Protein AF-W2SSS2-F1 (afdb_monomer_lite)

Structure (mmCIF, N/CA/C/O backbone):
data_AF-W2SSS2-F1
#
_entry.id   AF-W2SSS2-F1
#
loop_
_atom_site.group_PDB
_atom_site.id
_atom_site.type_symbol
_atom_site.label_atom_id
_atom_site.label_alt_id
_atom_site.label_comp_id
_atom_site.label_asym_id
_atom_site.label_entity_id
_atom_site.label_seq_id
_atom_site.pdbx_PDB_ins_code
_atom_site.Cartn_x
_atom_site.Cartn_y
_atom_site.Cartn_z
_atom_site.occupancy
_atom_site.B_iso_or_equiv
_atom_site.auth_seq_id
_atom_site.auth_comp_id
_atom_site.auth_asym_id
_atom_site.auth_atom_id
_atom_site.pdbx_PDB_model_num
ATOM 1 N N . MET A 1 1 ? -3.881 -16.103 -24.341 1.00 30.41 1 MET A N 1
ATOM 2 C CA . MET A 1 1 ? -3.719 -16.456 -22.913 1.00 30.41 1 MET A CA 1
ATOM 3 C C . MET A 1 1 ? -2.772 -15.452 -22.270 1.00 30.41 1 MET A C 1
ATO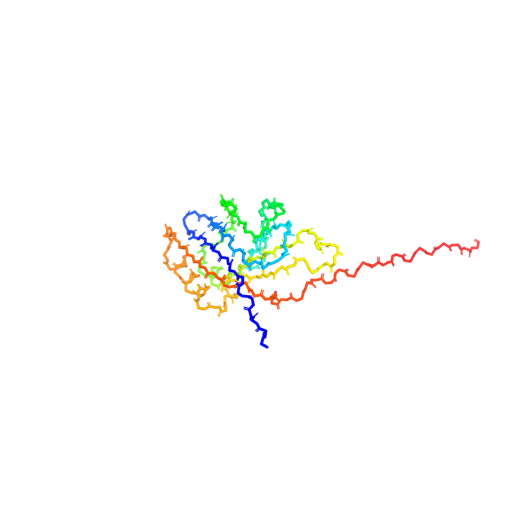M 5 O O . MET A 1 1 ? -1.563 -15.630 -22.341 1.00 30.41 1 MET A O 1
ATOM 9 N N . TYR A 1 2 ? -3.298 -14.362 -21.710 1.00 26.33 2 TYR A N 1
ATOM 10 C CA . TYR A 1 2 ? -2.497 -13.460 -20.883 1.00 26.33 2 TYR A CA 1
ATOM 11 C C . TYR A 1 2 ? -2.359 -14.124 -19.513 1.00 26.33 2 TYR A C 1
ATOM 13 O O . TYR A 1 2 ? -3.341 -14.232 -18.789 1.00 26.33 2 TYR A O 1
ATOM 21 N N . ARG A 1 3 ? -1.171 -14.643 -19.185 1.00 31.27 3 ARG A N 1
ATOM 22 C CA . ARG A 1 3 ? -0.855 -14.990 -17.794 1.00 31.27 3 ARG A CA 1
ATOM 23 C C . ARG A 1 3 ? -0.940 -13.692 -16.995 1.00 31.27 3 ARG A C 1
ATOM 25 O O . ARG A 1 3 ? -0.117 -12.802 -17.216 1.00 31.27 3 ARG A O 1
ATOM 32 N N . GLU A 1 4 ? -1.933 -13.583 -16.120 1.00 33.44 4 GLU A N 1
ATOM 33 C CA . GLU A 1 4 ? -1.963 -12.569 -15.070 1.00 33.44 4 GLU A CA 1
ATOM 34 C C . GLU A 1 4 ? -0.624 -12.638 -14.328 1.00 33.44 4 GLU A C 1
ATOM 36 O O . GLU A 1 4 ? -0.213 -13.690 -13.831 1.00 33.44 4 GLU A O 1
ATOM 41 N N . ARG A 1 5 ? 0.144 -11.548 -14.384 1.00 47.09 5 ARG A N 1
ATOM 42 C CA . ARG A 1 5 ? 1.428 -11.461 -13.692 1.00 47.09 5 ARG A CA 1
ATOM 43 C C . ARG A 1 5 ? 1.122 -11.266 -12.214 1.00 47.09 5 ARG A C 1
ATOM 45 O O . ARG A 1 5 ? 0.791 -10.160 -11.812 1.00 47.09 5 ARG A O 1
ATOM 52 N N . CYS A 1 6 ? 1.228 -12.321 -11.419 1.00 46.09 6 CYS A N 1
ATOM 53 C CA . CYS A 1 6 ? 1.185 -12.190 -9.967 1.00 46.09 6 CYS A CA 1
ATOM 54 C C . CYS A 1 6 ? 2.547 -11.665 -9.493 1.00 46.09 6 CYS A C 1
ATOM 56 O O . CYS A 1 6 ? 3.519 -12.417 -9.417 1.00 46.09 6 CYS A O 1
ATOM 58 N N . GLU A 1 7 ? 2.641 -10.362 -9.243 1.00 63.38 7 GLU A N 1
ATOM 59 C CA . GLU A 1 7 ? 3.727 -9.789 -8.446 1.00 63.38 7 GLU A CA 1
ATOM 60 C C . GLU A 1 7 ? 3.300 -9.843 -6.980 1.00 63.38 7 GLU A C 1
ATOM 62 O O . GLU A 1 7 ? 2.149 -9.543 -6.677 1.00 63.38 7 GLU A O 1
ATOM 67 N N . THR A 1 8 ? 4.187 -10.257 -6.076 1.00 56.75 8 THR A N 1
ATOM 68 C CA . THR A 1 8 ? 3.865 -10.360 -4.650 1.00 56.75 8 THR A CA 1
ATOM 69 C C . THR A 1 8 ? 4.772 -9.488 -3.800 1.00 56.75 8 THR A C 1
ATOM 71 O O . THR A 1 8 ? 5.932 -9.240 -4.139 1.00 56.75 8 THR A O 1
ATOM 74 N N . ILE A 1 9 ? 4.239 -9.058 -2.666 1.00 57.22 9 ILE A N 1
ATOM 75 C CA . ILE A 1 9 ? 4.947 -8.353 -1.613 1.00 57.22 9 ILE A CA 1
ATOM 76 C C . ILE A 1 9 ? 4.799 -9.124 -0.315 1.00 57.22 9 ILE A C 1
ATOM 78 O O . ILE A 1 9 ? 3.680 -9.379 0.120 1.00 57.22 9 ILE A O 1
ATOM 82 N N . ASP A 1 10 ? 5.918 -9.522 0.279 1.00 53.91 10 ASP A N 1
ATOM 83 C CA . ASP A 1 10 ? 5.914 -10.017 1.644 1.00 53.91 10 ASP A CA 1
ATOM 84 C C . ASP A 1 10 ? 6.050 -8.820 2.571 1.00 53.91 10 ASP A C 1
ATOM 86 O O . ASP A 1 10 ? 6.923 -7.978 2.365 1.00 53.91 10 ASP A O 1
ATOM 90 N N . ASP A 1 11 ? 5.215 -8.728 3.593 1.00 56.97 11 ASP A N 1
ATOM 91 C CA . ASP A 1 11 ? 5.343 -7.730 4.638 1.00 56.97 11 ASP A CA 1
ATOM 92 C C . ASP A 1 11 ? 5.278 -8.376 6.025 1.00 56.97 11 ASP A C 1
ATOM 94 O O . ASP A 1 11 ? 4.877 -9.527 6.212 1.00 56.97 11 ASP A O 1
ATOM 98 N N . LYS A 1 12 ? 5.766 -7.640 7.020 1.00 54.69 12 LYS A N 1
ATOM 99 C CA . LYS A 1 12 ? 5.771 -8.069 8.415 1.00 54.69 12 LYS A CA 1
ATOM 100 C C . LYS A 1 12 ? 5.329 -6.912 9.269 1.00 54.69 12 LYS A C 1
ATOM 102 O O . LYS A 1 12 ? 6.038 -5.916 9.242 1.00 54.69 12 LYS A O 1
ATOM 107 N N . PHE A 1 13 ? 4.247 -7.054 10.021 1.00 57.28 13 PHE A N 1
ATOM 108 C CA . PHE A 1 13 ? 3.671 -6.013 10.860 1.00 57.28 13 PHE A CA 1
ATOM 109 C C . PHE A 1 13 ? 3.636 -6.437 12.332 1.00 57.28 13 PHE A C 1
ATOM 111 O O . PHE A 1 13 ? 3.175 -7.525 12.658 1.00 57.28 13 PHE A O 1
ATOM 118 N N . GLU A 1 14 ? 4.078 -5.569 13.241 1.00 53.09 14 GLU A N 1
ATOM 119 C CA . GLU A 1 14 ? 3.912 -5.746 14.689 1.00 53.09 14 GLU A CA 1
ATOM 120 C C . GLU A 1 14 ? 3.245 -4.502 15.283 1.00 53.09 14 GLU A C 1
ATOM 122 O O . GLU A 1 14 ? 3.523 -3.394 14.831 1.00 53.09 14 GLU A O 1
ATOM 127 N N . LYS A 1 15 ? 2.375 -4.680 16.288 1.00 52.62 15 LYS A N 1
ATOM 128 C CA . LYS A 1 15 ? 1.601 -3.597 16.928 1.00 52.62 15 LYS A CA 1
ATOM 129 C C . LYS A 1 15 ? 2.146 -3.149 18.308 1.00 52.62 15 LYS A C 1
ATOM 131 O O . LYS A 1 15 ? 1.492 -2.334 18.954 1.00 52.62 15 LYS A O 1
ATOM 136 N N . SER A 1 16 ? 3.303 -3.648 18.782 1.00 43.66 16 SER A N 1
ATOM 137 C CA . SER A 1 16 ? 4.024 -3.067 19.953 1.00 43.66 16 SER A CA 1
ATOM 138 C C . SER A 1 16 ? 5.300 -2.312 19.581 1.00 43.66 16 SER A C 1
ATOM 140 O O . SER A 1 16 ? 5.637 -1.318 20.216 1.00 43.66 16 SER A O 1
ATOM 142 N N . GLY A 1 17 ? 5.943 -2.712 18.492 1.00 46.91 17 GLY A N 1
ATOM 143 C CA . GLY A 1 17 ? 6.727 -1.871 17.603 1.00 46.91 17 GLY A CA 1
ATOM 144 C C . GLY A 1 17 ? 5.876 -1.394 16.430 1.00 46.91 17 GLY A C 1
ATOM 145 O O . GLY A 1 17 ? 4.652 -1.476 16.466 1.00 46.91 17 GLY A O 1
ATOM 146 N N . ARG A 1 18 ? 6.512 -0.838 15.398 1.00 40.69 18 ARG A N 1
ATOM 147 C CA . ARG A 1 18 ? 5.820 -0.323 14.207 1.00 40.69 18 ARG A CA 1
ATOM 148 C C . ARG A 1 18 ? 6.643 -0.616 12.971 1.00 40.69 18 ARG A C 1
ATOM 150 O O . ARG A 1 18 ? 7.180 0.296 12.376 1.00 40.69 18 ARG A O 1
ATOM 157 N N . PHE A 1 19 ? 6.871 -1.868 12.641 1.00 39.88 19 PHE A N 1
ATOM 158 C CA . PHE A 1 19 ? 7.818 -2.217 11.587 1.00 39.88 19 PHE A CA 1
ATOM 159 C C . PHE A 1 19 ? 7.055 -2.845 10.437 1.00 39.88 19 PHE A C 1
ATOM 161 O O . PHE A 1 19 ? 6.224 -3.699 10.700 1.00 39.88 19 PHE A O 1
ATOM 168 N N . ALA A 1 20 ? 7.324 -2.412 9.204 1.00 39.75 20 ALA A N 1
ATOM 169 C CA . ALA A 1 20 ? 6.929 -3.111 7.984 1.00 39.75 20 ALA A CA 1
ATOM 170 C C . ALA A 1 20 ? 8.163 -3.820 7.394 1.00 39.75 20 ALA A C 1
ATOM 172 O O . ALA A 1 20 ? 8.978 -3.184 6.732 1.00 39.75 20 ALA A O 1
ATOM 173 N N . LYS A 1 21 ? 8.323 -5.116 7.699 1.00 38.69 21 LYS A N 1
ATOM 174 C CA . LYS A 1 21 ? 9.231 -6.108 7.073 1.00 38.69 21 LYS A CA 1
ATOM 175 C C . LYS A 1 21 ? 8.976 -6.339 5.594 1.00 38.69 21 LYS A C 1
ATOM 177 O 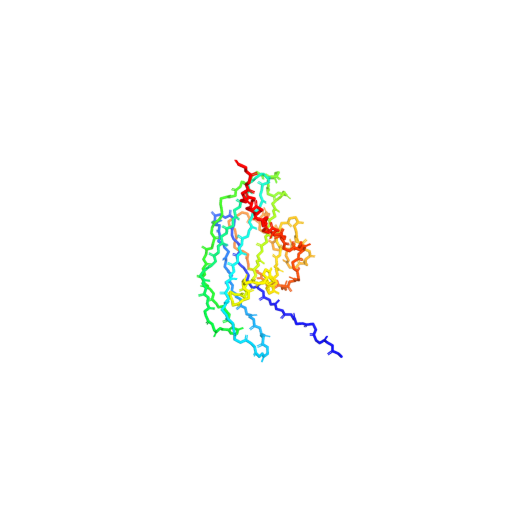O . LYS A 1 21 ? 8.576 -7.456 5.305 1.00 38.69 21 LYS A O 1
ATOM 182 N N . VAL A 1 22 ? 9.187 -5.383 4.693 1.00 40.72 22 VAL A N 1
ATOM 183 C CA . VAL A 1 22 ? 8.881 -5.644 3.279 1.00 40.72 22 VAL A CA 1
ATOM 184 C C . VAL A 1 22 ? 9.997 -6.449 2.591 1.00 40.72 22 VAL A C 1
ATOM 186 O O . VAL A 1 22 ? 11.112 -5.955 2.401 1.00 40.72 22 VAL A O 1
ATOM 189 N N . GLU A 1 23 ? 9.711 -7.692 2.211 1.00 39.41 23 GLU A N 1
ATOM 190 C CA . GLU A 1 23 ? 10.563 -8.542 1.376 1.00 39.41 23 GLU A CA 1
ATOM 191 C C . GLU A 1 23 ? 9.865 -8.699 0.012 1.00 39.41 23 GLU A C 1
ATOM 193 O O . GLU A 1 23 ? 8.809 -9.305 -0.109 1.00 39.41 23 GLU A O 1
ATOM 198 N N . LEU A 1 24 ? 10.383 -8.036 -1.027 1.00 47.09 24 LEU A N 1
ATOM 199 C CA . LEU A 1 24 ? 9.765 -8.059 -2.354 1.00 47.09 24 LEU A CA 1
ATOM 200 C C . LEU A 1 24 ? 10.418 -9.139 -3.213 1.00 47.09 24 LEU A C 1
ATOM 202 O O . LEU A 1 24 ? 11.573 -9.015 -3.630 1.00 47.09 24 LEU A O 1
ATOM 206 N N . SER A 1 25 ? 9.646 -10.155 -3.587 1.00 40.66 25 SER A N 1
ATOM 207 C CA . SER A 1 25 ? 10.037 -11.060 -4.664 1.00 40.66 25 SER A CA 1
ATOM 208 C C . SER A 1 25 ? 9.269 -10.723 -5.933 1.00 40.66 25 SER A C 1
ATOM 210 O O . SER A 1 25 ? 8.152 -11.179 -6.167 1.00 40.66 25 SER A O 1
ATOM 212 N N . ARG A 1 26 ? 9.882 -9.903 -6.789 1.00 45.12 26 ARG A N 1
ATOM 213 C CA . ARG A 1 26 ? 9.395 -9.696 -8.151 1.00 45.12 26 ARG A CA 1
ATOM 214 C C . ARG A 1 26 ? 9.913 -10.842 -9.030 1.00 45.12 26 ARG A C 1
ATOM 216 O O . ARG A 1 26 ? 11.102 -11.130 -9.079 1.00 45.12 26 ARG A O 1
ATOM 223 N N . ARG A 1 27 ? 9.011 -11.520 -9.745 1.00 45.06 27 ARG A N 1
ATOM 224 C CA . ARG A 1 27 ? 9.354 -12.419 -10.863 1.00 45.06 27 ARG A CA 1
ATOM 225 C C . ARG A 1 27 ? 8.974 -11.743 -12.171 1.00 45.06 27 ARG A C 1
ATOM 227 O O . ARG A 1 27 ? 8.027 -12.127 -12.851 1.00 45.06 27 ARG A O 1
ATOM 234 N N . ALA A 1 28 ? 9.721 -10.705 -12.527 1.00 45.16 28 ALA A N 1
ATOM 235 C CA . ALA A 1 28 ? 9.607 -10.122 -13.851 1.00 45.16 28 ALA A CA 1
ATOM 236 C C . ALA A 1 28 ? 10.446 -10.921 -14.834 1.00 45.16 28 ALA A C 1
ATOM 238 O O . ALA A 1 28 ? 11.656 -11.048 -14.673 1.00 45.16 28 ALA A O 1
ATOM 239 N N . SER A 1 29 ? 9.794 -11.423 -15.877 1.00 46.91 29 SER A N 1
ATOM 240 C CA . SER A 1 29 ? 10.450 -12.307 -16.829 1.00 46.91 29 SER A CA 1
ATOM 241 C C . SER A 1 29 ? 11.599 -11.624 -17.596 1.00 46.91 29 SER A C 1
ATOM 243 O O . SER A 1 29 ? 12.466 -12.356 -18.047 1.00 46.91 29 SER A O 1
ATOM 245 N N . TYR A 1 30 ? 11.652 -10.275 -17.731 1.00 49.88 30 TYR A N 1
ATOM 246 C CA . TYR A 1 30 ? 12.621 -9.608 -18.640 1.00 49.88 30 TYR A CA 1
ATOM 247 C C . TYR A 1 30 ? 13.006 -8.123 -18.387 1.00 49.88 30 TYR A C 1
ATOM 249 O O . TYR A 1 30 ? 13.666 -7.545 -19.247 1.00 49.88 30 TYR A O 1
ATOM 257 N N . ARG A 1 31 ? 12.623 -7.441 -17.290 1.00 60.16 31 ARG A N 1
ATOM 258 C CA . ARG A 1 31 ? 12.992 -6.009 -17.103 1.00 60.16 31 ARG A CA 1
ATOM 259 C C . ARG A 1 31 ? 13.678 -5.722 -15.776 1.00 60.16 31 ARG A C 1
ATOM 261 O O . ARG A 1 31 ? 13.014 -5.643 -14.748 1.00 60.16 31 ARG A O 1
ATOM 268 N N . ILE A 1 32 ? 14.986 -5.526 -15.846 1.00 67.94 32 ILE A N 1
ATOM 269 C CA . ILE A 1 32 ? 15.821 -4.887 -14.827 1.00 67.94 32 ILE A CA 1
ATOM 270 C C . ILE A 1 32 ? 15.333 -3.438 -14.664 1.00 67.94 32 ILE A C 1
ATOM 272 O O . ILE A 1 32 ? 15.214 -2.739 -15.665 1.00 67.94 32 ILE A O 1
ATOM 276 N N . THR A 1 33 ? 15.000 -3.009 -13.445 1.00 79.25 33 THR A N 1
ATOM 277 C CA . THR A 1 33 ? 14.637 -1.609 -13.162 1.00 79.25 33 THR A CA 1
ATOM 278 C C . THR A 1 33 ? 15.112 -1.181 -11.771 1.00 79.25 33 THR A C 1
ATOM 280 O O . THR A 1 33 ? 15.506 -2.021 -10.956 1.00 79.25 33 THR A O 1
ATOM 283 N N . ASP A 1 34 ? 15.096 0.124 -11.519 1.00 86.69 34 ASP A N 1
ATOM 284 C CA . ASP A 1 34 ? 15.387 0.727 -10.228 1.00 86.69 34 ASP A CA 1
ATOM 285 C C . ASP A 1 34 ? 14.087 0.823 -9.427 1.00 86.69 34 ASP A C 1
ATOM 287 O O . ASP A 1 34 ? 13.172 1.553 -9.798 1.00 86.69 34 ASP A O 1
ATOM 291 N N . VAL A 1 35 ? 13.991 0.076 -8.330 1.00 84.69 35 VAL A N 1
ATOM 292 C CA . VAL A 1 35 ? 12.747 -0.061 -7.563 1.00 84.69 35 VAL A CA 1
ATOM 293 C C . VAL A 1 35 ? 12.801 0.651 -6.218 1.00 84.69 35 VAL A C 1
ATOM 295 O O . VAL A 1 35 ? 13.819 0.644 -5.518 1.00 84.69 35 VAL A O 1
ATOM 298 N N . CYS A 1 36 ? 11.671 1.233 -5.830 1.00 87.75 36 CYS A N 1
ATOM 299 C CA . CYS A 1 36 ? 11.446 1.871 -4.536 1.00 87.75 36 CYS A CA 1
ATOM 300 C C . CYS A 1 36 ? 10.082 1.451 -3.979 1.00 87.75 36 CYS A C 1
ATOM 302 O O . CYS A 1 36 ? 9.107 1.403 -4.724 1.00 87.75 36 CYS A O 1
ATOM 304 N N . ILE A 1 37 ? 9.991 1.177 -2.679 1.00 86.25 37 ILE A N 1
ATOM 305 C CA . ILE A 1 37 ? 8.710 0.995 -1.993 1.00 86.25 37 ILE A CA 1
ATOM 306 C C . ILE A 1 37 ? 8.321 2.316 -1.346 1.00 86.25 37 ILE A C 1
ATOM 308 O O . ILE A 1 37 ? 9.124 2.920 -0.633 1.00 86.25 37 ILE A O 1
ATOM 312 N N . LYS A 1 38 ? 7.066 2.726 -1.516 1.00 88.56 38 LYS A N 1
ATOM 313 C CA . LYS A 1 38 ? 6.450 3.786 -0.720 1.00 88.56 38 LYS A CA 1
ATOM 314 C C . LYS A 1 38 ? 5.320 3.186 0.105 1.00 88.56 38 LYS A C 1
ATOM 316 O O . LYS A 1 38 ? 4.496 2.432 -0.399 1.00 88.56 38 LYS A O 1
ATOM 321 N N . ILE A 1 39 ? 5.295 3.507 1.391 1.00 88.94 39 ILE A N 1
ATOM 322 C CA . ILE A 1 39 ? 4.222 3.120 2.302 1.00 88.94 39 ILE A CA 1
ATOM 323 C C . ILE A 1 39 ? 3.529 4.401 2.747 1.00 88.94 39 ILE A C 1
ATOM 325 O O . ILE A 1 39 ? 4.160 5.280 3.338 1.00 88.94 39 ILE A O 1
ATOM 329 N N . THR A 1 40 ? 2.235 4.504 2.468 1.00 91.44 40 THR A N 1
ATOM 330 C CA . THR A 1 40 ? 1.388 5.624 2.876 1.00 91.44 40 THR A CA 1
ATOM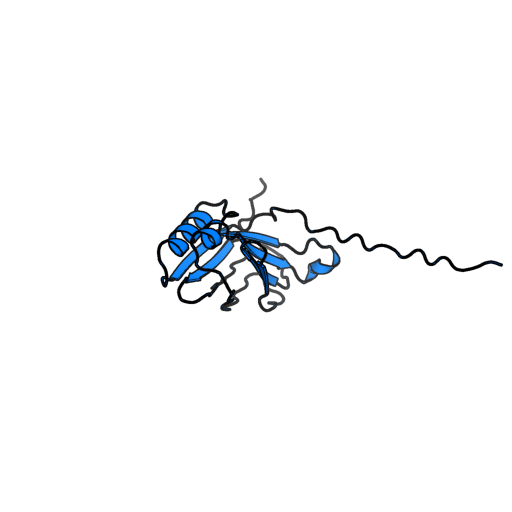 331 C C . THR A 1 40 ? 0.354 5.136 3.877 1.00 91.44 40 THR A C 1
ATOM 333 O O . THR A 1 40 ? -0.445 4.255 3.573 1.00 91.44 40 THR A O 1
ATOM 336 N N . MET A 1 41 ? 0.358 5.727 5.068 1.00 89.56 41 MET A N 1
ATOM 337 C CA . MET A 1 41 ? -0.634 5.493 6.113 1.00 89.56 41 MET A CA 1
ATOM 338 C C . MET A 1 41 ? -1.499 6.740 6.294 1.00 89.56 41 MET A C 1
ATOM 340 O O . MET A 1 41 ? -0.972 7.847 6.419 1.00 89.56 41 MET A O 1
ATOM 344 N N . ILE A 1 42 ? -2.815 6.545 6.355 1.00 91.62 42 ILE A N 1
ATOM 345 C CA . ILE A 1 42 ? -3.810 7.593 6.583 1.00 91.62 42 ILE A CA 1
ATOM 346 C C . ILE A 1 42 ? -4.675 7.203 7.788 1.00 91.62 42 ILE A C 1
ATOM 348 O O . ILE A 1 42 ? -5.238 6.106 7.824 1.00 91.62 42 ILE A O 1
ATOM 352 N N . GLN A 1 43 ? -4.774 8.104 8.766 1.00 88.25 43 GLN A N 1
ATOM 353 C CA . GLN A 1 43 ? -5.638 8.004 9.947 1.00 88.25 43 GLN A CA 1
ATOM 354 C C . GLN A 1 43 ? -6.323 9.353 10.185 1.00 88.25 43 GLN A C 1
ATOM 356 O O . GLN A 1 43 ? -5.667 10.325 10.572 1.00 88.25 43 GLN A O 1
ATOM 361 N N . GLY A 1 44 ? -7.625 9.425 9.897 1.00 84.88 44 GLY A N 1
ATOM 362 C CA . GLY A 1 44 ? -8.361 10.689 9.912 1.00 84.88 44 GLY A CA 1
ATOM 363 C C . GLY A 1 44 ? -7.701 11.718 8.989 1.00 84.88 44 GLY A C 1
ATOM 364 O O . GLY A 1 44 ? -7.545 11.474 7.795 1.00 84.88 44 GLY A O 1
ATOM 365 N N . GLU A 1 45 ? -7.277 12.844 9.560 1.00 85.19 45 GLU A N 1
ATOM 366 C CA . GLU A 1 45 ? -6.604 13.943 8.851 1.00 85.19 45 GLU A CA 1
ATOM 367 C C . GLU A 1 45 ? -5.082 13.749 8.723 1.00 85.19 45 GLU A C 1
ATOM 369 O O . GLU A 1 45 ? -4.408 14.500 8.019 1.00 85.19 45 GLU A O 1
ATOM 374 N N . LYS A 1 46 ? -4.502 12.753 9.407 1.00 87.69 46 LYS A N 1
ATOM 375 C CA . LYS A 1 46 ? -3.055 12.518 9.392 1.00 87.69 46 LYS A CA 1
ATOM 376 C C . LYS A 1 46 ? -2.678 11.583 8.255 1.00 87.69 46 LYS A C 1
ATOM 378 O O . LYS A 1 46 ? -3.070 10.418 8.250 1.00 87.69 46 LYS A O 1
ATOM 383 N N . GLN A 1 47 ? -1.815 12.068 7.369 1.00 92.50 47 GLN A N 1
ATOM 384 C CA . GLN A 1 47 ? -1.172 11.274 6.328 1.00 92.50 47 GLN A CA 1
ATOM 385 C C . GLN A 1 47 ? 0.341 11.230 6.557 1.00 92.50 47 GLN A C 1
ATOM 387 O O . GLN A 1 47 ? 0.986 12.255 6.763 1.00 92.50 47 GLN A O 1
ATOM 392 N N . GLN A 1 48 ? 0.917 10.031 6.518 1.00 89.38 48 GLN A N 1
ATOM 393 C CA . GLN A 1 48 ? 2.360 9.815 6.574 1.00 89.38 48 GLN A CA 1
ATOM 394 C C . GLN A 1 48 ? 2.776 8.924 5.410 1.00 89.38 48 GLN A C 1
ATOM 396 O O . GLN A 1 48 ? 2.294 7.801 5.295 1.00 89.38 48 GLN A O 1
ATOM 401 N N . THR A 1 49 ? 3.710 9.402 4.591 1.00 92.19 49 THR A N 1
ATOM 402 C CA . THR A 1 49 ? 4.342 8.608 3.533 1.00 92.19 49 THR A CA 1
ATOM 403 C C . THR A 1 49 ? 5.807 8.403 3.882 1.00 92.19 49 THR A C 1
ATOM 405 O O . THR A 1 49 ? 6.511 9.361 4.199 1.00 92.19 49 THR A O 1
ATOM 408 N N . LYS A 1 50 ? 6.275 7.157 3.831 1.00 88.81 50 LYS A N 1
ATOM 409 C CA . LYS A 1 50 ? 7.690 6.813 3.988 1.00 88.81 50 LYS A CA 1
ATOM 410 C C . LYS A 1 50 ? 8.143 5.943 2.832 1.00 88.81 50 LYS A C 1
ATOM 412 O O . LYS A 1 50 ? 7.431 5.026 2.434 1.00 88.81 50 LYS A O 1
ATOM 417 N N . SER A 1 51 ? 9.332 6.236 2.328 1.00 89.38 51 SER A N 1
ATOM 418 C CA . SER A 1 51 ? 9.938 5.527 1.205 1.00 89.38 51 SER A CA 1
ATOM 419 C C . SER A 1 51 ? 11.112 4.687 1.688 1.00 89.38 51 SER A C 1
ATOM 421 O O . SER A 1 51 ? 11.833 5.098 2.600 1.00 89.38 51 SER A O 1
ATOM 423 N N . SER A 1 52 ? 11.316 3.533 1.066 1.00 86.50 52 SER A N 1
ATOM 424 C CA . SER A 1 52 ? 12.540 2.750 1.209 1.00 86.50 52 SER A CA 1
ATOM 425 C C . SER A 1 52 ? 13.704 3.412 0.469 1.00 86.50 52 SER A C 1
ATOM 427 O O . SER A 1 52 ? 13.527 4.379 -0.282 1.00 86.50 52 SER A O 1
ATOM 429 N N . ARG A 1 53 ? 14.902 2.831 0.587 1.00 85.69 53 ARG A N 1
ATOM 430 C CA . ARG A 1 53 ? 15.977 3.116 -0.379 1.00 85.69 53 ARG A CA 1
ATOM 431 C C . ARG A 1 53 ? 15.565 2.736 -1.806 1.00 85.69 53 ARG A C 1
ATOM 433 O O . ARG A 1 53 ? 14.592 2.015 -2.011 1.00 85.69 53 ARG A O 1
ATOM 440 N N . VAL A 1 54 ? 16.337 3.170 -2.798 1.00 88.94 54 VAL A N 1
ATOM 441 C CA . VAL A 1 54 ? 16.194 2.692 -4.180 1.00 88.94 54 VAL A CA 1
ATOM 442 C C . VAL A 1 54 ? 17.141 1.514 -4.392 1.00 88.94 54 VAL A C 1
ATOM 444 O O . VAL A 1 54 ? 18.342 1.639 -4.149 1.00 88.94 54 VAL A O 1
ATOM 447 N N . LEU A 1 55 ? 16.619 0.377 -4.851 1.00 83.31 55 LEU A N 1
ATOM 448 C CA . LEU A 1 55 ? 17.436 -0.755 -5.284 1.00 83.31 55 LEU A CA 1
ATOM 449 C C . LEU A 1 55 ? 17.567 -0.709 -6.798 1.00 83.31 55 LEU A C 1
ATOM 451 O O . LEU A 1 55 ? 16.582 -0.864 -7.517 1.00 83.31 55 LEU A O 1
ATOM 455 N N . LYS A 1 56 ? 18.788 -0.460 -7.269 1.00 85.88 56 LYS A N 1
ATOM 456 C CA . LYS A 1 56 ? 19.056 -0.282 -8.691 1.00 85.88 56 LYS A CA 1
ATOM 457 C C . LYS A 1 56 ? 19.115 -1.609 -9.426 1.00 85.88 56 LYS A C 1
ATOM 459 O O . LYS A 1 56 ? 19.626 -2.590 -8.891 1.00 85.88 56 LYS A O 1
ATOM 464 N N . SER A 1 57 ? 18.667 -1.588 -10.675 1.00 82.44 57 SER A N 1
ATOM 465 C CA . SER A 1 57 ? 18.883 -2.637 -11.664 1.00 82.44 57 SER A CA 1
ATOM 466 C C . SER A 1 57 ? 18.614 -4.046 -11.133 1.00 82.44 57 SER A C 1
ATOM 468 O O . SER A 1 57 ? 19.440 -4.947 -11.275 1.00 82.44 57 SER A O 1
ATOM 470 N N . THR A 1 58 ? 17.436 -4.249 -10.547 1.00 73.50 58 THR A N 1
ATOM 471 C CA . THR A 1 58 ? 17.062 -5.546 -9.987 1.00 73.50 58 THR A CA 1
ATOM 472 C C . THR A 1 58 ? 15.771 -6.100 -10.581 1.00 73.50 58 THR A C 1
ATOM 474 O O . THR A 1 58 ? 14.860 -5.376 -10.993 1.00 73.50 58 THR A O 1
ATOM 477 N N . THR A 1 59 ? 15.698 -7.427 -10.636 1.00 67.00 59 THR A N 1
ATOM 478 C CA . THR A 1 59 ? 14.471 -8.176 -10.904 1.00 67.00 59 THR A CA 1
ATOM 479 C C . THR A 1 59 ? 13.797 -8.652 -9.621 1.00 67.00 59 THR A C 1
ATOM 481 O O . THR A 1 59 ? 12.592 -8.852 -9.674 1.00 67.00 59 THR A O 1
ATOM 484 N N . THR A 1 60 ? 14.524 -8.735 -8.496 1.00 67.25 60 THR A N 1
ATOM 485 C CA . THR A 1 60 ? 14.065 -9.209 -7.174 1.00 67.25 60 THR A CA 1
ATOM 486 C C . THR A 1 60 ? 14.634 -8.305 -6.074 1.00 67.25 60 THR A C 1
ATOM 488 O O . THR A 1 60 ? 15.845 -8.110 -5.989 1.00 67.25 60 THR A O 1
ATOM 491 N N . ALA A 1 61 ? 13.796 -7.734 -5.211 1.00 69.38 61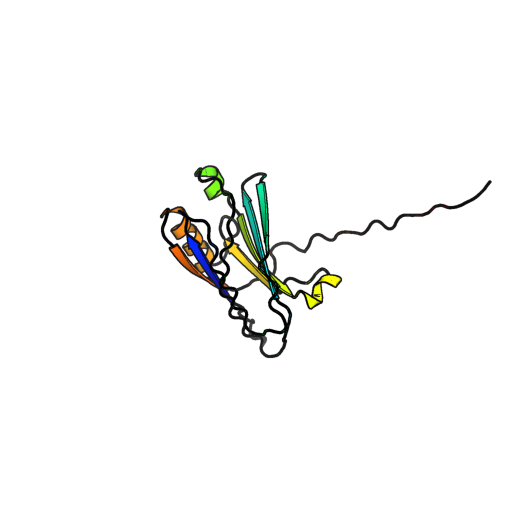 ALA A N 1
ATOM 492 C CA . ALA A 1 61 ? 14.184 -6.602 -4.374 1.00 69.38 61 ALA A CA 1
ATOM 493 C C . ALA A 1 61 ? 14.046 -6.916 -2.876 1.00 69.38 61 ALA A C 1
ATOM 495 O O . ALA A 1 61 ? 12.968 -6.872 -2.302 1.00 69.38 61 ALA A O 1
ATOM 496 N N . VAL A 1 62 ? 15.155 -7.202 -2.197 1.00 75.56 62 VAL A N 1
ATOM 497 C CA . VAL A 1 62 ? 15.134 -7.472 -0.751 1.00 75.56 62 VAL A CA 1
ATOM 498 C C . VAL A 1 62 ? 15.589 -6.229 0.008 1.00 75.56 62 VAL A C 1
ATOM 500 O O . VAL A 1 62 ? 16.761 -5.851 -0.036 1.00 75.56 62 VAL A O 1
ATOM 503 N N . TYR A 1 63 ? 14.661 -5.578 0.713 1.00 71.75 63 TYR A N 1
ATOM 504 C CA . TYR A 1 63 ? 14.948 -4.330 1.421 1.00 71.75 63 TYR A CA 1
ATOM 505 C C . TYR A 1 63 ? 15.507 -4.574 2.821 1.00 71.75 63 TYR A C 1
ATOM 507 O O . TYR A 1 63 ? 16.493 -3.939 3.190 1.00 71.75 63 TYR A O 1
ATOM 515 N N . ASN A 1 64 ? 14.947 -5.529 3.577 1.00 73.69 64 ASN A N 1
ATOM 516 C CA . ASN A 1 64 ? 15.298 -5.745 4.991 1.00 73.69 64 ASN A CA 1
ATOM 517 C C . ASN A 1 64 ? 15.255 -4.440 5.815 1.00 73.69 64 ASN A C 1
ATOM 519 O O . ASN A 1 64 ? 16.028 -4.255 6.752 1.00 73.69 64 ASN A O 1
ATOM 523 N N . GLU A 1 65 ? 14.356 -3.527 5.448 1.00 69.56 65 GLU A N 1
ATOM 5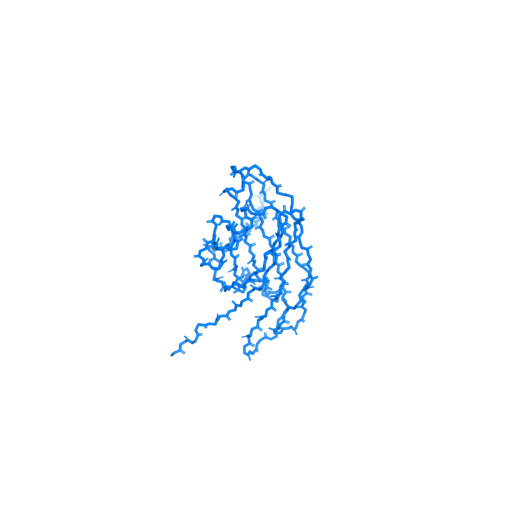24 C CA . GLU A 1 65 ? 14.180 -2.228 6.091 1.00 69.56 65 GLU A CA 1
ATOM 525 C C . GLU A 1 65 ? 12.928 -2.251 6.949 1.00 69.56 65 GLU A C 1
ATOM 527 O O . GLU A 1 65 ? 11.915 -2.827 6.566 1.00 69.56 65 GLU A O 1
ATOM 532 N N . ALA A 1 66 ? 13.006 -1.618 8.113 1.00 69.06 66 ALA A N 1
ATOM 533 C CA . ALA A 1 66 ? 11.901 -1.543 9.046 1.00 69.06 66 ALA A CA 1
ATOM 534 C C . ALA A 1 66 ? 11.348 -0.110 9.037 1.00 69.06 66 ALA A C 1
ATOM 536 O O . ALA A 1 66 ? 11.985 0.820 9.534 1.00 69.06 66 ALA A O 1
ATOM 537 N N . VAL A 1 67 ? 10.171 0.085 8.440 1.00 72.19 67 VAL A N 1
ATOM 538 C CA . VAL A 1 67 ? 9.546 1.413 8.314 1.00 72.19 67 VAL A CA 1
ATOM 539 C C . VAL A 1 67 ? 8.568 1.657 9.463 1.00 72.19 67 VAL A C 1
ATOM 541 O O . VAL A 1 67 ? 7.644 0.870 9.638 1.00 72.19 67 VAL A O 1
ATOM 544 N N . MET A 1 68 ? 8.753 2.761 10.205 1.00 71.12 68 MET A N 1
ATOM 545 C CA . MET A 1 68 ? 7.943 3.120 11.384 1.00 71.12 68 MET A CA 1
ATOM 546 C C . MET A 1 68 ? 7.008 4.308 11.176 1.00 71.12 68 MET A C 1
ATOM 548 O O . MET A 1 68 ? 7.468 5.374 10.788 1.00 71.12 68 MET A O 1
ATOM 552 N N . PHE A 1 69 ? 5.729 4.189 11.540 1.00 77.94 69 PHE A N 1
ATOM 553 C CA . PHE A 1 69 ? 4.722 5.261 11.412 1.00 77.94 69 PHE A CA 1
ATOM 554 C C . PHE A 1 69 ? 4.160 5.695 12.752 1.00 77.94 69 PHE A C 1
ATOM 556 O O . PHE A 1 69 ? 3.900 4.847 13.576 1.00 77.94 69 PHE A O 1
ATOM 563 N N . LEU A 1 70 ? 3.921 6.973 13.031 1.00 75.94 70 LEU A N 1
ATOM 564 C CA . LEU A 1 70 ? 3.182 7.368 14.245 1.00 75.94 70 LEU A CA 1
ATOM 565 C C . LEU A 1 70 ? 1.691 7.104 14.066 1.00 75.94 70 LEU A C 1
ATOM 567 O O . LEU A 1 70 ? 1.044 7.857 13.353 1.00 75.94 70 LEU A O 1
ATOM 571 N N . PHE A 1 71 ? 1.154 6.059 14.701 1.00 75.19 71 PHE A N 1
ATOM 572 C CA . PHE A 1 71 ? -0.267 5.718 14.601 1.00 75.19 71 PHE A CA 1
ATOM 573 C C . PHE A 1 71 ? -0.996 5.889 15.938 1.00 75.19 71 PHE A C 1
ATOM 575 O O . PHE A 1 71 ? -0.427 5.668 17.009 1.00 75.19 71 PHE A O 1
ATOM 582 N N . ASN A 1 72 ? -2.257 6.307 15.863 1.00 80.19 72 ASN A N 1
ATOM 583 C CA . ASN A 1 72 ? -3.173 6.375 16.990 1.00 80.19 72 ASN A CA 1
ATOM 584 C C . ASN A 1 72 ? -3.774 4.984 17.242 1.00 80.19 72 ASN A C 1
ATOM 586 O O . ASN A 1 72 ? -4.248 4.326 16.315 1.00 80.19 72 ASN A O 1
ATOM 590 N N . THR A 1 73 ? -3.735 4.539 18.497 1.00 81.00 73 THR A N 1
ATOM 591 C CA . THR A 1 73 ? -4.151 3.198 18.931 1.00 81.00 73 THR A CA 1
ATOM 592 C C . THR A 1 73 ? -5.603 3.124 19.397 1.00 81.00 73 THR A C 1
ATOM 594 O O . THR A 1 73 ? -6.072 2.036 19.735 1.00 81.00 73 THR A O 1
ATOM 597 N N . THR A 1 74 ? -6.328 4.247 19.427 1.00 85.25 74 THR A N 1
ATOM 598 C CA . THR A 1 74 ? -7.760 4.237 19.744 1.00 85.25 74 THR A CA 1
ATOM 599 C C . THR A 1 74 ? -8.518 3.393 18.725 1.00 85.25 74 THR A C 1
ATOM 601 O O . THR A 1 74 ? -8.237 3.441 17.529 1.00 85.25 74 THR A O 1
ATOM 604 N N . LYS A 1 75 ? -9.506 2.623 19.197 1.00 83.94 75 LYS A N 1
ATOM 605 C CA . LYS A 1 75 ? -10.275 1.702 18.348 1.00 83.94 75 LYS A CA 1
ATOM 606 C C . LYS A 1 75 ? -10.858 2.395 17.112 1.00 83.94 75 LYS A C 1
ATOM 608 O O . LYS A 1 75 ? -10.693 1.899 16.010 1.00 83.94 75 LYS A O 1
ATOM 613 N N . LYS A 1 76 ? -11.431 3.588 17.294 1.00 88.25 76 LYS A N 1
ATOM 614 C CA . LYS A 1 76 ? -11.974 4.414 16.207 1.00 88.25 76 LYS A CA 1
ATOM 615 C C . LYS A 1 76 ? -10.947 4.689 15.100 1.00 88.25 76 LYS A C 1
ATOM 617 O O . LYS A 1 76 ? -11.263 4.538 13.927 1.00 88.25 76 LYS A O 1
ATOM 622 N N . GLU A 1 77 ? -9.735 5.101 15.467 1.00 86.62 77 GLU A N 1
ATOM 623 C CA . GLU A 1 77 ? -8.681 5.435 14.500 1.00 86.62 77 GLU A CA 1
ATOM 624 C C . GLU A 1 77 ? -8.104 4.184 13.838 1.00 86.62 77 GLU A C 1
ATOM 626 O O . GLU A 1 77 ? -7.858 4.176 12.634 1.00 86.62 77 GLU A O 1
ATOM 631 N N . VAL A 1 78 ? -7.933 3.104 14.604 1.00 85.88 78 VAL A N 1
ATOM 632 C CA . VAL A 1 78 ? -7.494 1.803 14.082 1.00 85.88 78 VAL A CA 1
ATOM 633 C C . VAL A 1 78 ? -8.494 1.273 13.052 1.00 85.88 78 VAL A C 1
ATOM 635 O O . VAL A 1 78 ? -8.091 0.913 11.949 1.00 85.88 78 VAL A O 1
ATOM 638 N N . ASP A 1 79 ? -9.790 1.307 13.359 1.00 87.94 79 ASP A N 1
ATOM 639 C CA . ASP A 1 79 ? -10.850 0.831 12.464 1.00 87.94 79 ASP A CA 1
ATOM 640 C C . ASP A 1 79 ? -10.959 1.685 11.184 1.00 87.94 79 ASP A C 1
ATOM 642 O O . ASP A 1 79 ? -11.354 1.179 10.138 1.00 87.94 79 ASP A O 1
ATOM 646 N N . ALA A 1 80 ? -10.563 2.963 11.239 1.00 90.25 80 ALA A N 1
ATOM 647 C CA . ALA A 1 80 ? -10.547 3.882 10.096 1.00 90.25 80 ALA A CA 1
ATOM 648 C C . ALA A 1 80 ? -9.201 3.935 9.343 1.00 90.25 80 ALA A C 1
ATOM 650 O O . ALA A 1 80 ? -9.067 4.683 8.370 1.00 90.25 80 ALA A O 1
ATOM 651 N N . THR A 1 81 ? -8.192 3.180 9.786 1.00 90.06 81 THR A N 1
ATOM 652 C CA . THR A 1 81 ? -6.836 3.255 9.230 1.00 90.06 81 THR A CA 1
ATOM 653 C C . THR A 1 81 ? -6.804 2.742 7.793 1.00 90.06 81 THR A C 1
ATOM 655 O O . THR A 1 81 ? -7.386 1.707 7.469 1.00 90.06 81 THR A O 1
ATOM 658 N N . LYS A 1 82 ? -6.073 3.447 6.928 1.00 92.19 82 LYS A N 1
ATOM 659 C CA . LYS A 1 82 ? -5.781 3.027 5.554 1.00 92.19 82 LYS A CA 1
ATOM 660 C C . LYS A 1 82 ? -4.276 2.946 5.378 1.00 92.19 82 LYS A C 1
ATOM 662 O O . LYS A 1 82 ? -3.580 3.918 5.666 1.00 92.19 82 LYS A O 1
ATOM 667 N N . ILE A 1 83 ? -3.776 1.818 4.891 1.00 89.50 83 ILE A N 1
ATOM 668 C CA . ILE A 1 83 ? -2.363 1.658 4.547 1.00 89.50 83 ILE A CA 1
ATOM 669 C C . ILE A 1 83 ? -2.290 1.223 3.091 1.00 89.50 83 ILE A C 1
ATOM 671 O O . ILE A 1 83 ? -2.935 0.259 2.689 1.00 89.50 83 ILE A O 1
ATOM 675 N N . THR A 1 84 ? -1.509 1.955 2.307 1.00 91.19 84 THR A N 1
ATOM 676 C CA . THR A 1 84 ? -1.170 1.615 0.926 1.00 91.19 84 THR A CA 1
ATOM 677 C C . THR A 1 84 ? 0.319 1.348 0.853 1.00 91.19 84 THR A C 1
ATOM 679 O O . THR A 1 84 ? 1.118 2.183 1.277 1.00 91.19 84 THR A O 1
ATOM 682 N N . ILE A 1 85 ? 0.687 0.192 0.318 1.00 88.50 85 ILE A N 1
ATOM 683 C CA . ILE A 1 85 ? 2.069 -0.183 0.055 1.00 88.50 85 ILE A CA 1
ATOM 684 C C . ILE A 1 85 ? 2.225 -0.240 -1.460 1.00 88.50 85 ILE A C 1
ATOM 686 O O . ILE A 1 85 ? 1.644 -1.113 -2.096 1.00 88.50 85 ILE A O 1
ATOM 690 N N . SER A 1 86 ? 2.974 0.692 -2.042 1.00 88.06 86 SER A N 1
ATOM 691 C CA . SER A 1 86 ? 3.164 0.808 -3.487 1.00 88.06 86 SER A CA 1
ATOM 692 C C . SER A 1 86 ? 4.614 0.564 -3.885 1.00 88.06 86 SER A C 1
ATOM 694 O O . SER A 1 86 ? 5.556 0.997 -3.215 1.00 88.06 86 SER A O 1
ATOM 696 N N . VAL A 1 87 ? 4.799 -0.123 -5.007 1.00 85.81 87 VAL A N 1
ATOM 697 C CA . VAL A 1 87 ? 6.110 -0.369 -5.613 1.00 85.81 87 VAL A CA 1
ATOM 698 C C . VAL A 1 87 ? 6.260 0.536 -6.826 1.00 85.81 87 VAL A C 1
ATOM 700 O O . VAL A 1 87 ? 5.386 0.563 -7.687 1.00 85.81 87 VAL A O 1
ATOM 703 N N . HIS A 1 88 ? 7.366 1.270 -6.887 1.00 87.00 88 HIS A N 1
ATOM 704 C CA . HIS A 1 88 ? 7.644 2.276 -7.902 1.00 87.00 88 HIS A CA 1
ATOM 705 C C . HIS A 1 88 ? 8.851 1.886 -8.764 1.00 87.00 88 HIS A C 1
ATOM 707 O O . HIS A 1 88 ? 9.891 1.488 -8.236 1.00 87.00 88 HIS A O 1
ATOM 713 N N . ASP A 1 89 ? 8.712 2.044 -10.078 1.00 86.12 89 ASP A N 1
ATOM 714 C CA . ASP A 1 89 ? 9.759 2.038 -11.095 1.00 86.12 89 ASP A CA 1
ATOM 715 C C . ASP A 1 89 ? 10.353 3.452 -11.194 1.00 86.12 89 ASP A C 1
ATOM 717 O O . ASP A 1 89 ? 9.817 4.348 -11.851 1.00 86.12 89 ASP A O 1
ATOM 721 N N . MET A 1 90 ? 11.491 3.663 -10.536 1.00 86.12 90 MET A N 1
ATOM 722 C CA . MET A 1 90 ? 12.135 4.974 -10.454 1.00 86.12 90 MET A CA 1
ATOM 723 C C . MET A 1 90 ? 12.639 5.479 -11.813 1.00 86.12 90 MET A C 1
ATOM 725 O O . MET A 1 90 ? 12.872 6.679 -11.963 1.00 86.12 90 MET A O 1
ATOM 729 N N . GLN A 1 91 ? 12.748 4.599 -12.814 1.00 81.31 91 GLN A N 1
ATOM 730 C CA . GLN A 1 91 ? 13.146 4.954 -14.176 1.00 81.31 91 GLN A CA 1
ATOM 731 C C . GLN A 1 91 ? 11.976 5.504 -15.012 1.00 81.31 91 GLN A C 1
ATOM 733 O O . GLN A 1 91 ? 12.213 6.076 -16.074 1.00 81.31 91 GLN A O 1
ATOM 738 N N . ARG A 1 92 ? 10.720 5.379 -14.547 1.00 75.06 92 ARG A N 1
ATOM 739 C CA . ARG A 1 92 ? 9.507 5.877 -15.240 1.00 75.06 92 ARG A CA 1
ATOM 740 C C . ARG A 1 92 ? 8.895 7.145 -14.649 1.00 75.06 92 ARG A C 1
ATOM 742 O O . ARG A 1 92 ? 7.878 7.627 -15.153 1.00 75.06 92 ARG A O 1
ATOM 749 N N . THR A 1 93 ? 9.523 7.711 -13.622 1.00 66.50 93 THR A N 1
ATOM 750 C CA . THR A 1 93 ? 9.015 8.860 -12.849 1.00 66.50 93 THR A CA 1
ATOM 751 C C . THR A 1 93 ? 8.636 10.079 -13.694 1.00 66.50 93 THR A C 1
ATOM 753 O O . THR A 1 93 ? 7.745 10.827 -13.305 1.00 66.50 93 THR A O 1
ATOM 756 N N . CYS A 1 94 ? 9.218 10.246 -14.884 1.00 56.97 94 CYS A N 1
ATOM 757 C CA . CYS A 1 94 ? 8.912 11.343 -15.806 1.00 56.97 94 CYS A CA 1
ATOM 758 C C . CYS A 1 94 ? 7.477 11.320 -16.369 1.00 56.97 94 CYS A C 1
ATOM 760 O O . CYS A 1 94 ? 7.013 12.336 -16.872 1.00 56.97 94 CYS A O 1
ATOM 762 N N . THR A 1 95 ? 6.791 10.173 -16.324 1.00 58.41 95 THR A N 1
ATOM 763 C CA . THR A 1 95 ? 5.473 9.978 -16.965 1.00 58.41 95 THR A CA 1
ATOM 764 C C . THR A 1 95 ? 4.300 9.944 -15.986 1.00 58.41 95 THR A C 1
ATOM 766 O O . THR A 1 95 ? 3.153 9.899 -16.418 1.00 58.41 95 THR A O 1
ATOM 769 N N . GLY A 1 96 ? 4.565 9.950 -14.675 1.00 61.62 96 GLY A N 1
ATOM 770 C CA . GLY A 1 96 ? 3.529 9.806 -13.643 1.00 61.62 96 GLY A CA 1
ATOM 771 C 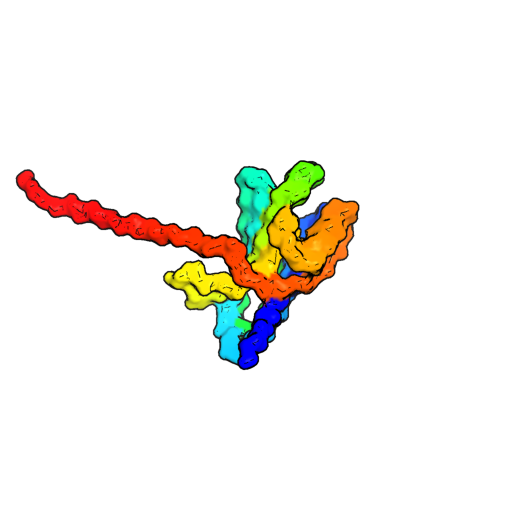C . GLY A 1 96 ? 2.921 8.399 -13.523 1.00 61.62 96 GLY A C 1
ATOM 772 O O . GLY A 1 96 ? 2.096 8.182 -12.641 1.00 61.62 96 GLY A O 1
ATOM 773 N N . ASP A 1 97 ? 3.347 7.447 -14.362 1.00 69.31 97 ASP A N 1
ATOM 774 C CA . ASP A 1 97 ? 2.989 6.020 -14.316 1.00 69.31 97 ASP A CA 1
ATOM 775 C C . ASP A 1 97 ? 4.180 5.183 -13.816 1.00 69.31 97 ASP A C 1
ATOM 777 O O . ASP A 1 97 ? 4.664 4.243 -14.454 1.00 69.31 97 ASP A O 1
ATOM 781 N N . ASP A 1 98 ? 4.744 5.602 -12.683 1.00 83.25 98 ASP A N 1
ATOM 782 C CA . ASP A 1 98 ? 5.860 4.909 -12.046 1.00 83.25 98 ASP A CA 1
ATOM 783 C C . ASP A 1 98 ? 5.396 3.759 -11.146 1.00 83.25 98 ASP A C 1
ATOM 785 O O . ASP A 1 98 ? 6.222 2.970 -10.705 1.00 83.25 98 ASP A O 1
ATOM 789 N N . ILE A 1 99 ? 4.097 3.612 -10.879 1.00 86.12 99 ILE A N 1
ATOM 790 C CA . ILE A 1 99 ? 3.580 2.558 -10.002 1.00 86.12 99 ILE A CA 1
ATOM 791 C C . ILE A 1 99 ? 3.547 1.222 -10.748 1.00 86.12 99 ILE A C 1
ATOM 793 O O . ILE A 1 99 ? 2.809 1.030 -11.708 1.00 86.12 99 ILE A O 1
ATOM 797 N N . ILE A 1 100 ? 4.314 0.259 -10.246 1.00 83.31 100 ILE A N 1
ATOM 798 C CA . ILE A 1 100 ? 4.271 -1.137 -10.690 1.00 83.31 100 ILE A CA 1
ATOM 799 C C . ILE A 1 100 ? 3.004 -1.813 -10.150 1.00 83.31 100 ILE A C 1
ATOM 801 O O . ILE A 1 100 ? 2.290 -2.484 -10.891 1.00 83.31 100 ILE A O 1
ATOM 805 N N . GLY A 1 101 ? 2.705 -1.603 -8.865 1.00 84.94 101 GLY A N 1
ATOM 806 C CA . GLY A 1 101 ? 1.497 -2.113 -8.224 1.00 84.94 101 GLY A CA 1
ATOM 807 C C . GLY A 1 101 ? 1.448 -1.831 -6.724 1.00 84.94 101 GLY A C 1
ATOM 808 O O . GLY A 1 101 ? 2.417 -1.343 -6.133 1.00 84.94 101 GLY A O 1
ATOM 809 N N . CYS A 1 102 ? 0.302 -2.141 -6.122 1.00 88.44 102 CYS A N 1
ATOM 810 C CA . CYS A 1 102 ? -0.050 -1.803 -4.749 1.00 88.44 102 CYS A CA 1
ATOM 811 C C . CYS A 1 102 ? -0.627 -2.998 -3.981 1.00 88.44 102 CYS A C 1
ATOM 813 O O . CYS A 1 102 ? -1.376 -3.795 -4.540 1.00 88.44 102 CYS A O 1
ATOM 815 N N . ALA A 1 103 ? -0.349 -3.060 -2.683 1.00 88.94 103 ALA A N 1
ATOM 816 C CA . ALA A 1 103 ? -1.078 -3.867 -1.711 1.00 88.94 103 ALA A CA 1
ATOM 817 C C . ALA A 1 103 ? -1.687 -2.957 -0.639 1.00 88.94 103 ALA A C 1
ATOM 819 O O . ALA A 1 103 ? -1.197 -1.846 -0.392 1.00 88.94 103 ALA A O 1
ATOM 820 N N . TYR A 1 104 ? -2.757 -3.421 -0.004 1.00 90.38 104 TYR A N 1
ATOM 821 C CA . TYR A 1 104 ? -3.563 -2.600 0.891 1.00 90.38 104 TYR A CA 1
ATOM 822 C C . TYR A 1 104 ? -3.780 -3.276 2.238 1.00 90.38 104 TYR A C 1
ATOM 824 O O . TYR A 1 104 ? -4.047 -4.464 2.300 1.00 90.38 104 TYR A O 1
ATOM 832 N N . LEU A 1 105 ? -3.732 -2.508 3.326 1.00 89.25 105 LEU A N 1
ATOM 833 C CA . LEU A 1 105 ? -4.185 -2.946 4.650 1.00 89.25 105 LEU A CA 1
ATOM 834 C C . LEU A 1 105 ? -5.175 -1.925 5.220 1.00 89.25 105 LEU A C 1
ATOM 836 O O . LEU A 1 105 ? -5.293 -0.788 4.744 1.00 89.25 105 LEU A O 1
ATOM 840 N N . GLY A 1 106 ? -5.886 -2.319 6.274 1.00 89.56 106 GLY A N 1
ATOM 841 C CA . GLY A 1 106 ? -6.916 -1.475 6.866 1.00 89.56 106 GLY A CA 1
ATOM 842 C C . GLY A 1 106 ? -8.204 -1.481 6.055 1.00 89.56 106 GLY A C 1
ATOM 843 O O . GLY A 1 106 ? -8.573 -2.492 5.465 1.00 89.56 106 GLY A O 1
ATOM 844 N N . VAL A 1 107 ? -8.882 -0.336 6.001 1.00 91.88 107 VAL A N 1
ATOM 845 C CA . VAL A 1 107 ? -10.165 -0.178 5.288 1.00 91.88 107 VAL A CA 1
ATOM 846 C C . VAL A 1 107 ? -10.035 -0.422 3.778 1.00 91.88 107 VAL A C 1
ATOM 848 O O . VAL A 1 107 ? -11.024 -0.717 3.116 1.00 91.88 107 VAL A O 1
ATOM 851 N N . LEU A 1 108 ? -8.824 -0.300 3.225 1.00 90.75 108 LEU A N 1
ATOM 852 C CA . LEU A 1 108 ? -8.555 -0.538 1.805 1.00 90.75 108 LEU A CA 1
ATOM 853 C C . LEU A 1 108 ? -8.216 -1.999 1.484 1.00 90.75 108 LEU A C 1
ATOM 855 O O . LEU A 1 108 ? -8.032 -2.306 0.313 1.00 90.75 108 LEU A O 1
ATOM 859 N N . ALA A 1 109 ? -8.103 -2.882 2.483 1.00 89.88 109 ALA A N 1
ATOM 860 C CA . ALA A 1 109 ? -7.828 -4.297 2.251 1.00 89.88 109 ALA A CA 1
ATOM 861 C C . ALA A 1 109 ? -8.950 -4.931 1.415 1.00 89.88 109 ALA A C 1
ATOM 863 O O . ALA A 1 109 ? -10.130 -4.803 1.742 1.00 89.88 109 ALA A O 1
ATOM 864 N N . GLN A 1 110 ? -8.577 -5.628 0.347 1.00 87.44 110 GLN A N 1
ATOM 865 C CA . GLN A 1 110 ? -9.512 -6.281 -0.574 1.00 87.44 110 GLN A CA 1
ATOM 866 C C . GLN A 1 110 ? -9.284 -7.788 -0.619 1.00 87.44 110 GLN A C 1
ATOM 868 O O . GLN A 1 110 ? -10.240 -8.559 -0.697 1.00 87.44 110 GLN A O 1
ATOM 873 N N . ASP A 1 111 ? -8.023 -8.211 -0.548 1.00 88.38 111 ASP A N 1
ATOM 874 C CA . ASP A 1 111 ? -7.670 -9.618 -0.640 1.00 88.38 111 ASP A CA 1
ATOM 875 C C . ASP A 1 111 ? -7.815 -10.286 0.721 1.00 88.38 111 ASP A C 1
ATOM 877 O O . ASP A 1 111 ? -7.570 -9.693 1.774 1.00 88.38 111 ASP A O 1
ATOM 881 N N . LYS A 1 112 ? -8.138 -11.581 0.703 1.00 90.19 112 LYS A N 1
ATOM 882 C CA . LYS A 1 112 ? -8.234 -12.385 1.924 1.00 90.19 112 LYS A CA 1
ATOM 883 C C . LYS A 1 112 ? -6.969 -12.268 2.786 1.00 90.19 112 LYS A C 1
ATOM 885 O O . LYS A 1 112 ? -7.087 -12.072 3.991 1.00 90.19 112 LYS A O 1
ATOM 890 N N . SER A 1 113 ? -5.785 -12.313 2.170 1.00 86.44 113 SER A N 1
ATOM 891 C CA . SER A 1 113 ? -4.500 -12.178 2.867 1.00 86.44 113 SER A CA 1
ATOM 892 C C . SER A 1 113 ? -4.350 -10.831 3.577 1.00 86.44 113 SER A C 1
ATOM 894 O O . SER A 1 113 ? -3.887 -10.781 4.710 1.00 86.44 113 SER A O 1
ATOM 896 N N . GLU A 1 114 ? -4.772 -9.745 2.930 1.00 89.44 114 GLU A N 1
ATOM 897 C CA . GLU A 1 114 ? -4.692 -8.381 3.463 1.00 89.44 114 GLU A CA 1
ATOM 898 C C . GLU A 1 114 ? -5.640 -8.198 4.655 1.00 89.44 114 GLU A C 1
ATOM 900 O O . GLU A 1 114 ? -5.264 -7.672 5.706 1.00 89.44 114 GLU A O 1
ATOM 905 N N . VAL A 1 115 ? -6.879 -8.682 4.508 1.00 90.81 115 VAL A N 1
ATOM 906 C CA . VAL A 1 115 ? -7.913 -8.609 5.547 1.00 90.81 115 VAL A CA 1
ATOM 907 C C . VAL A 1 115 ? -7.520 -9.446 6.763 1.00 90.81 115 VAL A C 1
ATOM 909 O O . VAL A 1 115 ? -7.648 -8.983 7.896 1.00 90.81 115 VAL A O 1
ATOM 912 N N . GLU A 1 116 ? -7.039 -10.673 6.553 1.00 90.56 116 GLU A N 1
ATOM 913 C CA . GLU A 1 116 ? -6.617 -11.570 7.634 1.00 90.56 116 GLU A CA 1
ATOM 914 C C . GLU A 1 116 ? -5.409 -11.017 8.390 1.00 90.56 116 GLU A C 1
ATOM 916 O O . GLU A 1 116 ? -5.379 -11.059 9.625 1.00 90.56 116 GLU A O 1
ATOM 921 N N . GLN A 1 117 ? -4.446 -10.436 7.678 1.00 85.88 117 GLN A N 1
ATOM 922 C CA . GLN A 1 117 ? -3.283 -9.806 8.288 1.00 85.88 117 GLN A CA 1
ATOM 923 C C . GLN A 1 117 ? -3.651 -8.561 9.090 1.00 85.88 117 GLN A C 1
ATOM 925 O O . GLN A 1 117 ? -3.211 -8.421 10.236 1.00 85.88 117 GLN A O 1
ATOM 930 N N . TRP A 1 118 ? -4.495 -7.683 8.539 1.00 88.12 118 TRP A N 1
ATOM 931 C CA . TRP A 1 118 ? -4.971 -6.506 9.263 1.00 88.12 118 TRP A CA 1
ATOM 932 C C . TRP A 1 118 ? -5.796 -6.889 10.497 1.00 88.12 118 TRP A C 1
ATOM 934 O O . TRP A 1 118 ? -5.599 -6.331 11.580 1.00 88.12 118 TRP A O 1
ATOM 944 N N . ARG A 1 119 ? -6.673 -7.892 10.381 1.00 88.75 119 ARG A N 1
ATOM 945 C CA . ARG A 1 119 ? -7.438 -8.422 11.518 1.00 88.75 119 ARG A CA 1
ATOM 946 C C . ARG A 1 119 ? -6.513 -8.953 12.610 1.00 88.75 119 ARG A C 1
ATOM 948 O O . ARG A 1 119 ? -6.598 -8.516 13.752 1.00 88.75 119 ARG A O 1
ATOM 955 N N . SER A 1 120 ? -5.578 -9.828 12.248 1.00 86.81 120 SER A N 1
ATOM 956 C CA . SER A 1 120 ? -4.659 -10.446 13.210 1.00 86.81 120 SER A CA 1
ATOM 957 C C . SER A 1 120 ? -3.813 -9.397 13.933 1.00 86.81 120 SER A C 1
ATOM 959 O O . SER A 1 120 ? -3.677 -9.434 15.157 1.00 86.81 120 SER A O 1
ATOM 961 N N . THR A 1 121 ? -3.333 -8.410 13.172 1.00 81.75 121 THR A N 1
ATOM 962 C CA . THR A 1 121 ? -2.596 -7.248 13.668 1.00 81.75 121 THR A CA 1
ATOM 963 C C . THR A 1 121 ? -3.414 -6.442 14.671 1.00 81.75 121 THR A C 1
ATOM 965 O O . THR A 1 121 ? -2.905 -6.043 15.718 1.00 81.75 121 THR A O 1
ATOM 968 N N . THR A 1 122 ? -4.681 -6.160 14.365 1.00 82.62 122 THR A N 1
ATOM 969 C CA . THR A 1 122 ? -5.517 -5.291 15.200 1.00 82.62 122 THR A CA 1
ATOM 970 C C . THR A 1 122 ? -6.018 -5.984 16.465 1.00 82.62 122 THR A C 1
ATOM 972 O O . THR A 1 122 ? -6.110 -5.306 17.492 1.00 82.62 122 THR A O 1
ATOM 975 N N . GLU A 1 123 ? -6.241 -7.298 16.427 1.00 83.31 123 GLU A N 1
ATOM 976 C CA . GLU A 1 123 ? -6.694 -8.116 17.561 1.00 83.31 123 GLU A CA 1
ATOM 977 C C . GLU A 1 123 ? -5.584 -8.416 18.579 1.00 83.31 123 GLU A C 1
ATOM 979 O O . GLU A 1 123 ? -5.843 -8.433 19.782 1.00 83.31 123 GLU A O 1
ATOM 984 N N . HIS A 1 124 ? -4.339 -8.599 18.133 1.00 77.44 124 HIS A N 1
ATOM 985 C CA . HIS A 1 124 ? -3.242 -9.031 19.001 1.00 77.44 124 HIS A CA 1
ATOM 986 C C . HIS A 1 124 ? -2.101 -8.010 19.021 1.00 77.44 124 HIS A C 1
ATOM 988 O O . HIS A 1 124 ? -1.149 -8.065 18.239 1.00 77.44 124 HIS A O 1
ATOM 994 N N . MET A 1 125 ? -2.179 -7.071 19.964 1.00 67.69 125 MET A N 1
ATOM 995 C CA . MET A 1 125 ? -1.115 -6.090 20.176 1.00 67.69 125 MET A CA 1
ATOM 996 C C . MET A 1 125 ? 0.209 -6.760 20.581 1.00 67.69 125 MET A C 1
ATOM 998 O O . MET A 1 125 ? 0.227 -7.651 21.425 1.00 67.69 125 MET A O 1
ATOM 1002 N N . GLY A 1 126 ? 1.316 -6.318 19.974 1.00 66.75 126 GLY A N 1
ATOM 1003 C CA . GLY A 1 126 ? 2.671 -6.807 20.269 1.00 66.75 126 GLY A CA 1
ATOM 1004 C C . GLY A 1 126 ? 3.053 -8.154 19.677 1.00 66.75 126 GLY A C 1
ATOM 1005 O O . GLY A 1 126 ? 4.147 -8.640 19.946 1.00 66.75 126 GLY A O 1
ATOM 1006 N N . LYS A 1 127 ? 2.188 -8.740 18.845 1.00 74.88 127 LYS A N 1
ATOM 1007 C CA . LYS A 1 127 ? 2.556 -9.878 18.007 1.00 74.88 127 LYS A CA 1
ATOM 1008 C C . LYS A 1 127 ? 2.928 -9.424 16.611 1.00 74.88 127 LYS A C 1
ATOM 1010 O O . LYS A 1 127 ? 2.375 -8.464 16.076 1.00 74.88 127 LYS A O 1
ATOM 1015 N N . GLU A 1 128 ? 3.883 -10.148 16.058 1.00 73.06 128 GLU A N 1
ATOM 1016 C CA . GLU A 1 128 ? 4.409 -9.941 14.727 1.00 73.06 128 GLU A CA 1
ATOM 1017 C C . GLU A 1 128 ? 3.707 -10.876 13.743 1.00 73.06 128 GLU A C 1
ATOM 1019 O O . GLU A 1 128 ? 3.682 -12.093 13.932 1.00 73.06 128 GLU A O 1
ATOM 1024 N N . TYR A 1 129 ? 3.157 -10.300 12.683 1.00 77.69 129 TYR A N 1
ATOM 1025 C CA . TYR A 1 129 ? 2.436 -10.992 11.628 1.00 77.69 129 TYR A CA 1
ATOM 1026 C C . TYR A 1 129 ? 3.181 -10.815 10.322 1.00 77.69 129 TYR A C 1
ATOM 1028 O O . TYR A 1 129 ? 3.488 -9.693 9.944 1.00 77.69 129 TYR A O 1
ATOM 1036 N N . LYS A 1 130 ? 3.483 -11.920 9.646 1.00 79.12 130 LYS A N 1
ATOM 1037 C CA . LYS A 1 130 ? 4.027 -11.915 8.289 1.00 79.12 130 LYS A CA 1
ATOM 1038 C C . LYS A 1 130 ? 2.919 -12.296 7.326 1.00 79.12 130 LYS A C 1
ATOM 1040 O O . LYS A 1 130 ? 2.174 -13.229 7.630 1.00 79.12 130 LYS A O 1
ATOM 1045 N N . GLY A 1 131 ? 2.872 -11.667 6.166 1.00 76.38 131 GLY A N 1
ATOM 1046 C CA . GLY A 1 131 ? 2.056 -12.163 5.072 1.00 76.38 131 GLY A CA 1
ATOM 1047 C C . GLY A 1 131 ? 2.617 -11.794 3.719 1.00 76.38 131 GLY A C 1
ATOM 1048 O O . GLY A 1 131 ? 3.584 -11.050 3.604 1.00 76.38 131 GLY A O 1
ATOM 1049 N N . THR A 1 132 ? 2.016 -12.410 2.710 1.00 80.88 132 THR A N 1
ATOM 1050 C CA . THR A 1 132 ? 2.351 -12.252 1.300 1.00 80.88 132 THR A CA 1
ATOM 1051 C C . THR A 1 132 ? 1.097 -11.760 0.595 1.00 80.88 132 THR A C 1
ATOM 1053 O O . THR A 1 132 ? 0.026 -12.359 0.737 1.00 80.88 132 THR A O 1
ATOM 1056 N N . HIS A 1 133 ? 1.206 -10.672 -0.157 1.00 82.81 133 HIS A N 1
ATOM 1057 C CA . HIS A 1 133 ? 0.084 -10.031 -0.839 1.00 82.81 133 HIS A CA 1
ATOM 1058 C C . HIS A 1 133 ? 0.363 -9.897 -2.325 1.00 82.81 133 HIS A C 1
ATOM 1060 O O . HIS A 1 133 ? 1.500 -9.654 -2.719 1.00 82.81 133 HIS A O 1
ATOM 1066 N N . ASN A 1 134 ? -0.667 -10.038 -3.157 1.00 81.50 134 ASN A N 1
ATOM 1067 C CA . ASN A 1 134 ? -0.531 -9.776 -4.584 1.00 81.50 134 ASN A CA 1
ATOM 1068 C C . ASN A 1 134 ? -0.596 -8.267 -4.828 1.00 81.50 134 ASN A C 1
ATOM 1070 O O . ASN A 1 134 ? -1.476 -7.581 -4.309 1.00 81.50 134 ASN A O 1
ATOM 1074 N N . LEU A 1 135 ? 0.326 -7.757 -5.638 1.00 81.12 135 LEU A N 1
ATOM 1075 C CA . LEU A 1 135 ? 0.278 -6.389 -6.113 1.00 81.12 135 LEU A CA 1
ATOM 1076 C C . LEU A 1 135 ? -0.842 -6.249 -7.138 1.00 81.12 135 LEU A C 1
ATOM 1078 O O . LEU A 1 135 ? -0.993 -7.053 -8.059 1.00 81.12 135 LEU A O 1
ATOM 1082 N N . LYS A 1 136 ? -1.610 -5.185 -6.964 1.00 85.88 136 LYS A N 1
ATOM 1083 C CA . LYS A 1 136 ? -2.774 -4.835 -7.765 1.00 85.88 136 LYS A CA 1
ATOM 1084 C C . LYS A 1 136 ? -2.572 -3.458 -8.397 1.00 85.88 136 LYS A C 1
ATOM 1086 O O . LYS A 1 136 ? -1.798 -2.656 -7.867 1.00 85.88 136 LYS A O 1
ATOM 1091 N N . PRO A 1 137 ? -3.255 -3.147 -9.510 1.00 82.94 137 PRO A N 1
ATOM 1092 C CA . PRO A 1 137 ? -3.272 -1.791 -10.042 1.00 82.94 137 PRO A CA 1
ATOM 1093 C C . PRO A 1 137 ? -3.721 -0.783 -8.970 1.00 82.94 137 PRO A C 1
ATOM 1095 O O . PRO A 1 137 ? -4.562 -1.124 -8.132 1.00 82.94 137 PRO A O 1
ATOM 1098 N N . PRO A 1 138 ? -3.185 0.448 -8.971 1.00 80.50 138 PRO A N 1
ATOM 1099 C CA . PRO A 1 138 ? -3.566 1.454 -7.991 1.00 80.50 138 PRO A CA 1
ATOM 1100 C C . PRO A 1 138 ? -5.073 1.755 -8.053 1.00 80.50 138 PRO A C 1
ATOM 1102 O O . PRO A 1 138 ? -5.636 1.990 -9.118 1.00 80.50 138 PRO A O 1
ATOM 1105 N N . HIS A 1 139 ? -5.727 1.763 -6.886 1.00 66.75 139 HIS A N 1
ATOM 1106 C CA . HIS A 1 139 ? -7.169 2.003 -6.739 1.00 66.75 139 HIS A CA 1
ATOM 1107 C C . HIS A 1 139 ? -7.618 3.414 -7.169 1.00 66.75 139 HIS A C 1
ATOM 1109 O O . HIS A 1 139 ? -8.788 3.621 -7.482 1.00 66.75 139 HIS A O 1
ATOM 1115 N N . GLN A 1 140 ? -6.703 4.385 -7.193 1.00 61.72 140 GLN A N 1
ATOM 1116 C CA . GLN A 1 140 ? -6.941 5.731 -7.711 1.00 61.72 140 GLN A CA 1
ATOM 1117 C C . GLN A 1 140 ? -5.931 6.038 -8.813 1.00 61.72 140 GLN A C 1
ATOM 1119 O O . GLN A 1 140 ? -4.747 5.727 -8.673 1.00 61.72 140 GLN A O 1
ATOM 1124 N N . ALA A 1 141 ? -6.409 6.668 -9.889 1.00 53.59 141 ALA A N 1
ATOM 1125 C CA . ALA A 1 141 ? -5.534 7.245 -10.900 1.00 53.59 141 ALA A CA 1
ATOM 1126 C C . ALA A 1 141 ? -4.571 8.243 -10.227 1.00 53.59 141 ALA A C 1
ATOM 1128 O O . ALA A 1 141 ? -4.986 8.936 -9.289 1.00 53.59 141 ALA A O 1
ATOM 1129 N N . PRO A 1 142 ? -3.300 8.315 -10.661 1.00 51.84 142 PRO A N 1
ATOM 1130 C CA . PRO A 1 142 ? -2.354 9.268 -10.101 1.00 51.84 142 PRO A CA 1
ATOM 1131 C C . PRO A 1 142 ? -2.933 10.690 -10.193 1.00 51.84 142 PRO A C 1
ATOM 1133 O O . PRO A 1 142 ? -3.573 11.019 -11.197 1.00 51.84 142 PRO A O 1
ATOM 1136 N N . PRO A 1 143 ? -2.748 11.538 -9.164 1.00 47.97 143 PRO A N 1
ATOM 1137 C CA . PRO A 1 143 ? -3.195 12.921 -9.224 1.00 47.97 143 PRO A CA 1
ATOM 1138 C C . PRO A 1 143 ? -2.479 13.611 -10.387 1.00 47.97 143 PRO A C 1
ATOM 1140 O O . PRO A 1 143 ? -1.258 13.789 -10.372 1.00 47.97 143 PRO A O 1
ATOM 1143 N N . VAL A 1 144 ? -3.248 13.952 -11.422 1.00 44.47 144 VAL A N 1
ATOM 1144 C CA . VAL A 1 144 ? -2.765 14.674 -12.597 1.00 44.47 144 VAL A CA 1
ATOM 1145 C C . VAL A 1 144 ? -2.434 16.088 -12.131 1.00 44.47 144 VAL A C 1
ATOM 1147 O O . VAL A 1 144 ? -3.325 16.917 -11.966 1.00 44.47 144 VAL A O 1
ATOM 1150 N N . HIS A 1 145 ? -1.164 16.364 -11.843 1.00 46.19 145 HIS A N 1
ATOM 1151 C CA . HIS A 1 145 ? -0.724 17.739 -11.646 1.00 46.19 145 HIS A CA 1
ATOM 1152 C C . HIS A 1 145 ? -0.713 18.392 -13.027 1.00 46.19 145 HIS A C 1
ATOM 1154 O O . HIS A 1 145 ? 0.232 18.219 -13.797 1.00 46.19 145 HIS A O 1
ATOM 1160 N N . VAL A 1 146 ? -1.799 19.085 -13.372 1.00 43.28 146 VAL A N 1
ATOM 1161 C CA . VAL A 1 146 ? -1.804 20.010 -14.505 1.00 43.28 146 VAL A CA 1
ATOM 1162 C C . VAL A 1 146 ? -0.823 21.113 -14.130 1.00 43.28 146 VAL A C 1
ATOM 1164 O O . VAL A 1 146 ? -1.095 21.906 -13.234 1.00 43.28 146 VAL A O 1
ATOM 1167 N N . ALA A 1 147 ? 0.358 21.110 -14.743 1.00 42.44 147 ALA A N 1
ATOM 1168 C CA . ALA A 1 147 ? 1.257 22.246 -14.650 1.00 42.44 147 ALA A CA 1
ATOM 1169 C C . ALA A 1 147 ? 0.548 23.431 -15.318 1.00 42.44 147 ALA A C 1
ATOM 1171 O O . ALA A 1 147 ? 0.376 23.442 -16.539 1.00 42.44 147 ALA A O 1
ATOM 1172 N N . GLU A 1 148 ? 0.079 24.387 -14.518 1.00 44.91 148 GLU A N 1
ATOM 1173 C CA . GLU A 1 148 ? -0.423 25.658 -15.029 1.00 44.91 148 GLU A CA 1
ATOM 1174 C C . GLU A 1 148 ? 0.713 26.315 -15.819 1.00 44.91 148 GLU A C 1
ATOM 1176 O O . GLU A 1 148 ? 1.778 26.629 -15.285 1.00 44.91 148 GLU A O 1
ATOM 1181 N N . THR A 1 149 ? 0.523 26.433 -17.132 1.00 45.34 149 THR A N 1
ATOM 1182 C CA . THR A 1 149 ? 1.458 27.145 -18.000 1.00 45.34 149 THR A CA 1
ATOM 1183 C C . THR A 1 149 ? 1.187 28.624 -17.785 1.00 45.34 149 THR A C 1
ATOM 1185 O O . THR A 1 149 ? 0.107 29.100 -18.120 1.00 45.34 149 THR A O 1
ATOM 1188 N N . GLY A 1 150 ? 2.132 29.330 -17.163 1.00 45.25 150 GLY A N 1
ATOM 1189 C CA . GLY A 1 150 ? 2.040 30.774 -16.984 1.00 45.25 150 GLY A CA 1
ATOM 1190 C C . GLY A 1 150 ? 1.950 31.475 -18.338 1.00 45.25 150 GLY A C 1
ATOM 1191 O O . GLY A 1 150 ? 2.881 31.396 -19.139 1.00 45.25 150 GLY A O 1
ATOM 1192 N N . GLU A 1 151 ? 0.838 32.163 -18.587 1.00 44.94 151 GLU A N 1
ATOM 1193 C CA . GLU A 1 151 ? 0.759 33.186 -19.626 1.00 44.94 151 GLU A CA 1
ATOM 1194 C C . GLU A 1 151 ? 1.594 34.389 -19.171 1.00 44.94 151 GLU A C 1
ATOM 1196 O O . GLU A 1 151 ? 1.153 35.230 -18.389 1.00 44.94 151 GLU A O 1
ATOM 1201 N N . ASN A 1 152 ? 2.839 34.448 -19.648 1.00 51.81 152 ASN A N 1
ATOM 1202 C CA . ASN A 1 152 ? 3.602 35.688 -19.710 1.00 51.81 152 ASN A CA 1
ATOM 1203 C C . ASN A 1 152 ? 2.934 36.587 -20.760 1.00 51.81 152 ASN A C 1
ATOM 1205 O O . ASN A 1 152 ? 3.119 36.390 -21.959 1.00 51.81 152 ASN A O 1
ATOM 1209 N N . GLY A 1 153 ? 2.139 37.555 -20.307 1.00 46.28 153 GLY A N 1
ATOM 1210 C CA . GLY A 1 153 ? 1.720 38.688 -21.125 1.00 46.28 153 GLY A CA 1
ATOM 1211 C C . GLY A 1 153 ? 2.760 39.800 -21.028 1.00 46.28 153 GLY A C 1
ATOM 1212 O O . GLY A 1 153 ? 2.726 40.581 -20.080 1.00 46.28 153 GLY A O 1
ATOM 1213 N N . GLU A 1 154 ? 3.683 39.860 -21.988 1.00 55.53 154 GLU A N 1
ATOM 1214 C CA . GLU A 1 154 ? 4.494 41.052 -22.247 1.00 55.53 154 GLU A CA 1
ATOM 1215 C C . GLU A 1 154 ? 3.833 41.933 -23.326 1.00 55.53 154 GLU A C 1
ATOM 1217 O O . GLU A 1 154 ? 3.430 41.444 -24.378 1.00 55.53 154 GLU A O 1
ATOM 1222 N N . GLU A 1 155 ? 3.832 43.238 -23.022 1.00 53.75 155 GLU A N 1
ATOM 1223 C CA . GLU A 1 155 ? 4.015 44.396 -23.917 1.00 53.75 155 GLU A CA 1
ATOM 1224 C C . GLU A 1 155 ? 2.800 45.130 -24.537 1.00 53.75 155 GLU A C 1
ATOM 1226 O O . GLU A 1 155 ? 2.025 44.581 -25.316 1.00 53.75 155 GLU A O 1
ATOM 1231 N N . GLY A 1 156 ? 2.747 46.448 -24.262 1.00 52.50 156 GLY A N 1
ATOM 1232 C CA . GLY A 1 156 ? 2.308 47.465 -25.228 1.00 52.50 156 GLY A CA 1
ATOM 1233 C C . GLY A 1 156 ? 1.367 48.562 -24.708 1.00 52.50 156 GLY A C 1
ATOM 1234 O O . GLY A 1 156 ? 0.156 48.393 -24.820 1.00 52.50 156 GLY A O 1
ATOM 1235 N N . ASP A 1 157 ? 1.913 49.672 -24.186 1.00 51.06 157 ASP A N 1
ATOM 1236 C CA . ASP A 1 157 ? 1.776 51.041 -24.758 1.00 51.06 157 ASP A CA 1
ATOM 1237 C C . ASP A 1 157 ? 2.758 52.022 -24.080 1.00 51.06 157 ASP A C 1
ATOM 1239 O O . ASP A 1 157 ? 2.793 52.064 -22.825 1.00 51.06 157 ASP A O 1
#

Sequence (157 aa):
MYRERCETIDDKFEKSGRFAKVELSRRASYRITDVCIKITMIQGEKQQTKSSRVLKSTTTAVYNEAVMFLFNTTKKEVDATKITISVHDMQRTCTGDDIIGCAYLGVLAQDKSEVEQWRSTTEHMGKEYKGTHNLKPPHQAPPVHVAETGENGEEGD

Foldseek 3Di:
DPDPQFFKWKWKQAQQFGWTQTFGAAPDPDDFFWKKKWKWKDFPPDIDIDIADIDGRDRGDHRRGTDGDDADLPPNRLQVMKMKIWMFRPVCVVPLPRTPFIAIAHPPHDDPQRDVQSVVNSVDHGDMDITMDTGDHDPDRRPPPPPPDDPPDDDDD

Secondary structure (DSSP, 8-state):
-------EEEEEEESSS--BEEEEE---SS--EEEEEEEEEEETTEEEEEE---EEEESSEEEEEE-------SHHHHHT-EEEEEEEETTSGGGT--EEEEEEEETT--SHHHHHHHHHHHHSTT-EEEEEEE-B--SS-----------------

pLDDT: mean 71.41, std 18.22, range [26.33, 92.5]

Organism: Necator americanus (NCBI:txid51031)

Radius of gyration: 18.53 Å; chains: 1; bounding box: 31×68×46 Å

InterPro domains:
  IPR000008 C2 domain [PF00168] (27-119)
  IPR000008 C2 domain [PS50004] (1-119)
  IPR035892 C2 domain superfamily [G3DSA:2.60.40.150] (12-137)
  IPR035892 C2 domain superfamily [SSF49562] (29-137)